Protein AF-A0A532TD37-F1 (afdb_monomer_lite)

Foldseek 3Di:
DPPVVVVLLVVLLVQLLVQQCCFAVPPDQPDDDPQKGFTGPPDGQWMFGPDPPTDIHGNVVRSVVSSVVSSVVSSVVVVVVVVVVVVVVVVVVD

Secondary structure (DSSP, 8-state):
--HHHHHHHHHHHHHHHHHHHHHHHSS--SEEETTEEEE-SSS--EEEESSTTPPEEE-HHHHHHHHHHHHHHHHHHHHHHHHHHHHHHHHT--

Structure (mmCIF, N/CA/C/O backbone):
data_AF-A0A532TD37-F1
#
_entry.id   AF-A0A532TD37-F1
#
loop_
_atom_site.group_PDB
_atom_site.id
_atom_site.type_symbol
_atom_site.label_atom_id
_atom_site.label_alt_id
_atom_site.label_comp_id
_atom_site.label_asym_id
_atom_site.label_entity_id
_atom_site.label_seq_id
_atom_site.pdbx_PDB_ins_code
_atom_site.Cartn_x
_atom_site.Cartn_y
_atom_site.Cartn_z
_atom_site.occupancy
_atom_site.B_iso_or_equiv
_atom_site.auth_seq_id
_atom_site.auth_comp_id
_atom_site.auth_asym_id
_atom_site.auth_atom_id
_atom_site.pdbx_PDB_model_num
ATOM 1 N N . MET A 1 1 ? -26.214 2.386 6.450 1.00 62.56 1 MET A N 1
ATOM 2 C CA . MET A 1 1 ? -24.773 2.068 6.315 1.00 62.56 1 MET A CA 1
ATOM 3 C C . MET A 1 1 ? -24.007 2.859 7.372 1.00 62.56 1 MET A C 1
ATOM 5 O O . MET A 1 1 ? -24.236 4.056 7.480 1.00 62.56 1 MET A O 1
ATOM 9 N N . ASN A 1 2 ? -23.188 2.217 8.213 1.00 83.50 2 ASN A N 1
ATOM 10 C CA . ASN A 1 2 ? -22.497 2.900 9.318 1.00 83.50 2 ASN A CA 1
ATOM 11 C C . ASN A 1 2 ? -21.392 3.821 8.776 1.00 83.50 2 ASN A C 1
ATOM 13 O O . ASN A 1 2 ? -20.347 3.337 8.354 1.00 83.50 2 ASN A O 1
ATOM 17 N N . VAL A 1 3 ? -21.598 5.141 8.822 1.00 88.38 3 VAL A N 1
ATOM 18 C CA . VAL A 1 3 ? -20.650 6.155 8.306 1.00 88.38 3 VAL A CA 1
ATOM 19 C C . VAL A 1 3 ? -19.241 5.980 8.886 1.00 88.38 3 VAL A C 1
ATOM 21 O O . VAL A 1 3 ? -18.254 6.063 8.162 1.00 88.38 3 VAL A O 1
ATOM 24 N N . LYS A 1 4 ? -19.142 5.636 10.176 1.00 86.44 4 LYS A N 1
ATOM 25 C CA . LYS A 1 4 ? -17.862 5.355 10.848 1.00 86.44 4 LYS A CA 1
ATOM 26 C C . LYS A 1 4 ? -17.107 4.175 10.228 1.00 86.44 4 LYS A C 1
ATOM 28 O O . LYS A 1 4 ? -15.886 4.212 10.128 1.00 86.44 4 LYS A O 1
ATOM 33 N N . LEU A 1 5 ? -17.836 3.142 9.806 1.00 87.56 5 LEU A N 1
ATOM 34 C CA . LEU A 1 5 ? -17.260 1.948 9.195 1.00 87.56 5 LEU A CA 1
ATOM 35 C C . LEU A 1 5 ? -16.712 2.270 7.797 1.00 87.56 5 LEU A C 1
ATOM 37 O O . LEU A 1 5 ? -15.589 1.900 7.477 1.00 87.56 5 LEU A O 1
ATOM 41 N N . ILE A 1 6 ? -17.479 3.020 6.998 1.00 90.12 6 ILE A N 1
ATOM 42 C CA . ILE A 1 6 ? -17.058 3.472 5.663 1.00 90.12 6 ILE A CA 1
ATOM 43 C C . ILE A 1 6 ? -15.782 4.308 5.768 1.00 90.12 6 ILE A C 1
ATOM 45 O O . ILE A 1 6 ? -14.814 4.043 5.062 1.00 90.12 6 ILE A O 1
ATOM 49 N N . LEU A 1 7 ? -15.765 5.288 6.679 1.00 91.38 7 LEU A N 1
ATOM 50 C CA . LEU A 1 7 ? -14.615 6.168 6.868 1.00 91.38 7 LEU A CA 1
ATOM 51 C C . LEU A 1 7 ? -13.359 5.378 7.254 1.00 91.38 7 LEU A C 1
ATOM 53 O O . LEU A 1 7 ? -12.283 5.646 6.729 1.00 91.38 7 LEU A O 1
ATOM 57 N N . LYS A 1 8 ? -13.501 4.367 8.120 1.00 90.81 8 LYS A N 1
ATOM 58 C CA . LYS A 1 8 ? -12.399 3.481 8.510 1.00 90.81 8 LYS A CA 1
ATOM 59 C C . LYS A 1 8 ? -11.814 2.734 7.310 1.00 90.81 8 LYS A C 1
ATOM 61 O O . LYS A 1 8 ? -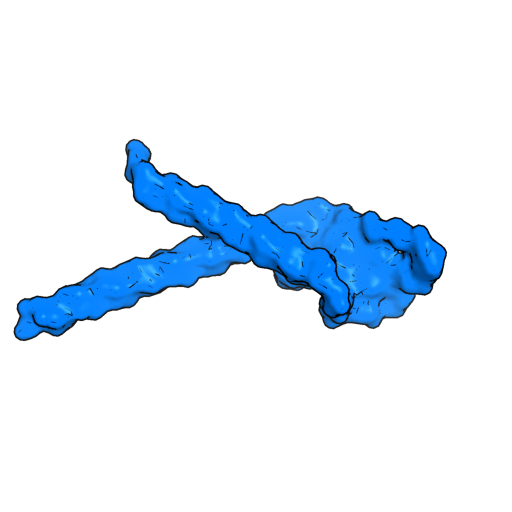10.596 2.738 7.137 1.00 90.81 8 LYS A O 1
ATOM 66 N N . TYR A 1 9 ? -12.653 2.120 6.477 1.00 92.94 9 TYR A N 1
ATOM 67 C CA . TYR A 1 9 ? -12.180 1.416 5.280 1.00 92.94 9 TYR A CA 1
ATOM 68 C C . TYR A 1 9 ? -11.537 2.365 4.271 1.00 92.94 9 TYR A C 1
ATOM 70 O O . TYR A 1 9 ? -10.466 2.067 3.753 1.00 92.94 9 TYR A O 1
ATOM 78 N N . PHE A 1 10 ? -12.144 3.529 4.047 1.00 94.12 10 PHE A N 1
ATOM 79 C CA . PHE A 1 10 ? -11.625 4.533 3.125 1.00 94.12 10 PHE A CA 1
ATOM 80 C C . PHE A 1 10 ? -10.254 5.071 3.559 1.00 94.12 10 PHE A C 1
ATOM 82 O O . PHE A 1 10 ? -9.320 5.098 2.762 1.00 94.12 10 PHE A O 1
ATOM 89 N N . LEU A 1 11 ? -10.095 5.422 4.839 1.00 93.69 11 LEU A N 1
ATOM 90 C CA . LEU A 1 11 ? -8.809 5.861 5.388 1.00 93.69 11 LEU A CA 1
ATOM 91 C C . LEU A 1 11 ? -7.751 4.757 5.335 1.00 93.69 11 LEU A C 1
ATOM 93 O O . LEU A 1 11 ? -6.593 5.038 5.044 1.00 93.69 11 LEU A O 1
ATOM 97 N N . SER A 1 12 ? -8.143 3.505 5.579 1.00 93.94 12 SER A N 1
ATOM 98 C CA . SER A 1 12 ? -7.211 2.378 5.489 1.00 93.94 12 SER A CA 1
ATOM 99 C C . SER A 1 12 ? -6.749 2.136 4.053 1.00 93.94 12 SER A C 1
ATOM 101 O O . SER A 1 12 ? -5.577 1.849 3.836 1.00 93.94 12 SER A O 1
ATOM 103 N N . PHE A 1 13 ? -7.642 2.312 3.076 1.00 95.94 13 PHE A N 1
ATOM 104 C CA . PHE A 1 13 ? -7.309 2.225 1.657 1.00 95.94 13 PHE A CA 1
ATOM 105 C C . PHE A 1 13 ? -6.340 3.331 1.223 1.00 95.94 13 PHE A C 1
ATOM 107 O O . PHE A 1 13 ? -5.324 3.053 0.591 1.00 95.94 13 PHE A O 1
ATOM 114 N N . ILE A 1 14 ? -6.595 4.578 1.637 1.00 97.12 14 ILE A N 1
ATOM 115 C CA . ILE A 1 14 ? -5.660 5.692 1.414 1.00 97.12 14 ILE A CA 1
ATOM 116 C C . ILE A 1 14 ? -4.305 5.392 2.061 1.00 97.12 14 ILE A C 1
ATOM 118 O O . ILE A 1 14 ? -3.267 5.581 1.431 1.00 97.12 14 ILE A O 1
ATOM 122 N N . GLY A 1 15 ? -4.304 4.884 3.295 1.00 95.25 15 GLY A N 1
ATOM 123 C CA . GLY A 1 15 ? -3.085 4.461 3.976 1.00 95.25 15 GLY A CA 1
ATOM 124 C C . GLY A 1 15 ? -2.321 3.392 3.190 1.00 95.25 15 GLY A C 1
ATOM 125 O O . GLY A 1 15 ? -1.109 3.507 3.036 1.00 95.25 15 GLY A O 1
ATOM 126 N N . GLY A 1 16 ? -3.021 2.408 2.620 1.00 96.31 16 GLY A N 1
ATOM 127 C CA . GLY A 1 16 ? -2.419 1.374 1.778 1.00 96.31 16 GLY A CA 1
ATOM 128 C C . GLY A 1 16 ? -1.739 1.934 0.528 1.00 96.31 16 GLY A C 1
ATOM 129 O O . GLY A 1 16 ? -0.612 1.549 0.217 1.00 96.31 16 GLY A O 1
ATOM 130 N N . ILE A 1 17 ? -2.374 2.899 -0.145 1.00 96.50 17 ILE A N 1
ATOM 131 C CA . ILE A 1 17 ? -1.782 3.613 -1.288 1.00 96.50 17 ILE A CA 1
ATOM 132 C C . ILE A 1 17 ? -0.521 4.368 -0.869 1.00 96.50 17 ILE A C 1
ATOM 134 O O . ILE A 1 17 ? 0.502 4.270 -1.544 1.00 96.50 17 ILE A O 1
ATOM 138 N N . ILE A 1 18 ? -0.578 5.097 0.249 1.00 96.44 18 ILE A N 1
ATOM 139 C CA . ILE A 1 18 ? 0.559 5.877 0.750 1.00 96.44 18 ILE A CA 1
ATOM 140 C C . ILE A 1 18 ? 1.744 4.958 1.052 1.00 96.44 18 ILE A C 1
ATOM 142 O O . ILE A 1 18 ? 2.849 5.226 0.587 1.00 96.44 18 ILE A O 1
ATOM 146 N N . VAL A 1 19 ? 1.527 3.861 1.783 1.00 95.56 19 VAL A N 1
ATOM 147 C CA . VAL A 1 19 ? 2.604 2.921 2.125 1.00 95.56 19 VAL A CA 1
ATOM 148 C C . VAL A 1 19 ? 3.181 2.267 0.868 1.00 95.56 19 VAL A C 1
ATOM 150 O O . VAL A 1 19 ? 4.399 2.237 0.702 1.00 95.56 19 VAL A O 1
ATOM 153 N N . THR A 1 20 ? 2.329 1.828 -0.063 1.00 95.88 20 THR A N 1
ATOM 154 C CA . THR A 1 20 ? 2.780 1.257 -1.344 1.00 95.88 20 THR A CA 1
ATOM 155 C C . THR A 1 20 ? 3.645 2.255 -2.115 1.00 95.88 20 THR A C 1
ATOM 157 O O . THR A 1 20 ? 4.745 1.916 -2.546 1.00 95.88 20 THR A O 1
ATOM 160 N N . GLY A 1 21 ? 3.204 3.512 -2.218 1.00 94.25 21 GLY A N 1
ATOM 161 C CA . GLY A 1 21 ? 3.963 4.583 -2.860 1.00 94.25 21 GLY A CA 1
ATOM 162 C C . GLY A 1 21 ? 5.311 4.838 -2.186 1.00 94.25 21 GLY A C 1
ATOM 163 O O . GLY A 1 21 ? 6.324 4.915 -2.872 1.00 94.25 21 GLY A O 1
ATOM 164 N N . ILE A 1 22 ? 5.348 4.905 -0.852 1.00 93.44 22 ILE A N 1
ATOM 165 C CA . ILE A 1 22 ? 6.592 5.102 -0.092 1.00 93.44 22 ILE A CA 1
ATOM 166 C C . ILE A 1 22 ? 7.581 3.965 -0.368 1.00 93.44 22 ILE A C 1
ATOM 168 O O . ILE A 1 22 ? 8.742 4.234 -0.663 1.00 93.44 22 ILE A O 1
ATOM 172 N N . THR A 1 23 ? 7.132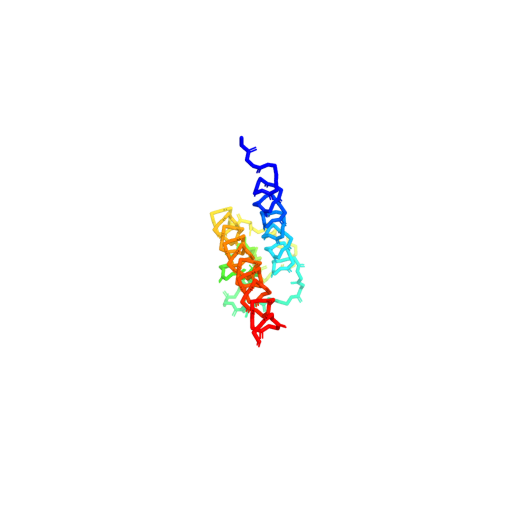 2.708 -0.317 1.00 91.31 23 THR A N 1
ATOM 173 C CA . THR A 1 23 ? 8.023 1.544 -0.487 1.00 91.31 23 THR A CA 1
ATOM 174 C C . THR A 1 23 ? 8.629 1.426 -1.886 1.00 91.31 23 THR A C 1
ATOM 176 O O . THR A 1 23 ? 9.716 0.874 -2.019 1.00 91.31 23 THR A O 1
ATOM 179 N N . GLY A 1 24 ? 7.967 1.940 -2.928 1.00 88.69 24 GLY A N 1
ATOM 180 C CA . GLY A 1 24 ? 8.516 1.909 -4.289 1.00 88.69 24 GLY A CA 1
ATOM 181 C C . GLY A 1 24 ? 9.197 3.195 -4.752 1.00 88.69 24 GLY A C 1
ATOM 182 O O . GLY A 1 24 ? 10.096 3.132 -5.582 1.00 88.69 24 GLY A O 1
ATOM 183 N N . LEU A 1 25 ? 8.799 4.366 -4.245 1.00 88.38 25 LEU A N 1
ATOM 184 C CA . LEU A 1 25 ? 9.377 5.650 -4.667 1.00 88.38 25 LEU A CA 1
ATOM 185 C C . LEU A 1 25 ? 10.604 6.058 -3.850 1.00 88.38 25 LEU A C 1
ATOM 187 O O . LEU A 1 25 ? 11.369 6.916 -4.294 1.00 88.38 25 LEU A O 1
ATOM 191 N N . TYR A 1 26 ? 10.793 5.481 -2.663 1.00 83.56 26 TYR A N 1
ATOM 192 C CA . TYR A 1 26 ? 11.973 5.760 -1.862 1.00 83.56 26 TYR A CA 1
ATOM 193 C C . TYR A 1 26 ? 13.208 5.080 -2.483 1.00 83.56 26 TYR A C 1
ATOM 195 O O . TYR A 1 26 ? 13.146 3.889 -2.794 1.00 83.56 26 TYR A O 1
ATOM 203 N N . PRO A 1 27 ? 14.329 5.803 -2.678 1.00 67.25 27 PRO A N 1
ATOM 204 C CA . PRO A 1 27 ? 15.501 5.324 -3.412 1.00 67.25 27 PRO A CA 1
ATOM 205 C C . PRO A 1 27 ? 16.355 4.379 -2.557 1.00 67.25 27 PRO A C 1
ATOM 207 O O . PRO A 1 27 ? 17.500 4.665 -2.222 1.00 67.25 27 PRO A O 1
ATOM 210 N N . TYR A 1 28 ? 15.775 3.244 -2.187 1.00 70.62 28 TYR A N 1
ATOM 211 C CA . TYR A 1 28 ? 16.469 2.136 -1.554 1.00 70.62 28 TYR A CA 1
ATOM 212 C C . TYR A 1 28 ? 16.031 0.857 -2.270 1.00 70.62 28 TYR A C 1
ATOM 214 O O . TYR A 1 28 ? 15.024 0.261 -1.871 1.00 70.62 28 TYR A O 1
ATOM 222 N N . PRO A 1 29 ? 16.684 0.499 -3.399 1.00 67.25 29 PRO A N 1
ATOM 223 C CA . PRO A 1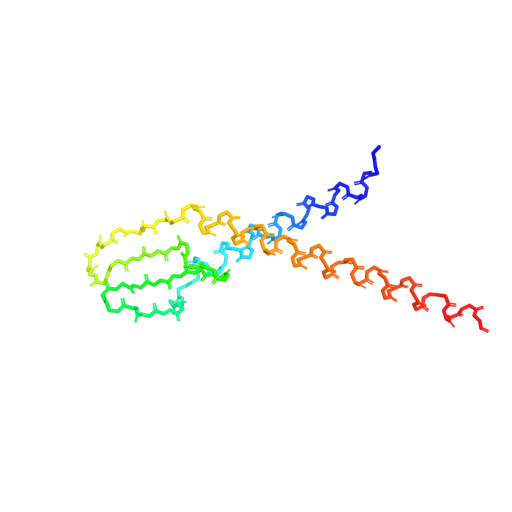 29 ? 16.342 -0.720 -4.117 1.00 67.25 29 PRO A CA 1
ATOM 224 C C . PRO A 1 29 ? 16.430 -1.878 -3.138 1.00 67.25 29 PRO A C 1
ATOM 226 O O . PRO A 1 29 ? 17.416 -2.042 -2.422 1.00 67.25 29 PRO A O 1
ATOM 229 N N . THR A 1 30 ? 15.334 -2.620 -3.045 1.00 66.88 30 THR A N 1
ATOM 230 C CA . THR A 1 30 ? 15.225 -3.711 -2.078 1.00 66.88 30 THR A CA 1
ATOM 231 C C . THR A 1 30 ? 16.142 -4.854 -2.494 1.00 66.88 30 THR A C 1
ATOM 233 O O . THR A 1 30 ? 16.731 -5.510 -1.640 1.00 66.88 30 THR A O 1
ATOM 236 N N . GLU A 1 31 ? 16.316 -5.031 -3.807 1.00 69.31 31 GLU A N 1
ATOM 237 C CA . GLU A 1 31 ? 17.236 -5.989 -4.401 1.00 69.31 31 GLU A CA 1
ATOM 238 C C . GLU A 1 31 ? 17.826 -5.451 -5.711 1.00 69.31 31 GLU A C 1
ATOM 240 O O . GLU A 1 31 ? 17.124 -4.880 -6.553 1.00 69.31 31 GLU A O 1
ATOM 245 N N . GLU A 1 32 ? 19.118 -5.706 -5.900 1.00 72.38 32 GLU A N 1
ATOM 246 C CA . GLU A 1 32 ? 19.806 -5.581 -7.181 1.00 72.38 32 GLU A CA 1
ATOM 247 C C . GLU A 1 32 ? 19.873 -6.981 -7.805 1.00 72.38 32 GLU A C 1
ATOM 249 O O . GLU A 1 32 ? 20.723 -7.804 -7.462 1.00 72.38 32 GLU A O 1
ATOM 254 N N . ILE A 1 33 ? 18.921 -7.301 -8.685 1.00 68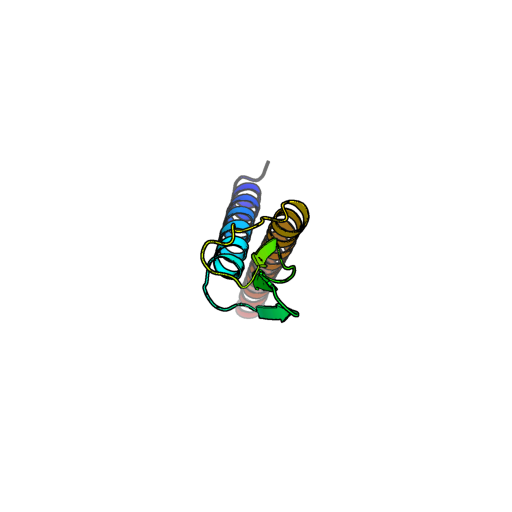.88 33 ILE A N 1
ATOM 255 C CA . ILE A 1 33 ? 18.921 -8.584 -9.397 1.00 68.88 33 ILE A CA 1
ATOM 256 C C . ILE A 1 33 ? 19.562 -8.338 -10.754 1.00 68.88 33 ILE A C 1
ATOM 258 O O . ILE A 1 33 ? 18.955 -7.669 -11.583 1.00 68.88 33 ILE A O 1
ATOM 262 N N . ILE A 1 34 ? 20.771 -8.882 -10.948 1.00 74.81 34 ILE A N 1
ATOM 263 C CA . ILE A 1 34 ? 21.593 -8.894 -12.178 1.00 74.81 34 ILE A CA 1
ATOM 264 C C . ILE A 1 34 ? 21.062 -7.948 -13.268 1.00 74.81 34 ILE A C 1
ATOM 266 O O . ILE A 1 34 ? 20.268 -8.338 -14.125 1.00 74.81 34 ILE A O 1
ATOM 270 N N . GLY A 1 35 ? 21.519 -6.696 -13.227 1.00 80.69 35 GLY A N 1
ATOM 271 C CA . GLY A 1 35 ? 21.230 -5.701 -14.260 1.00 80.69 35 GLY A CA 1
ATOM 272 C C . GLY A 1 35 ? 19.902 -4.956 -14.112 1.00 80.69 35 GLY A C 1
ATOM 273 O O . GLY A 1 35 ? 19.606 -4.127 -14.970 1.00 80.69 35 GLY A O 1
ATOM 274 N N . ALA A 1 36 ? 19.117 -5.193 -13.057 1.00 85.00 36 ALA A N 1
ATOM 275 C CA . ALA A 1 36 ? 17.922 -4.413 -12.749 1.00 85.00 36 ALA A CA 1
ATOM 276 C C . ALA A 1 36 ? 17.792 -4.095 -11.251 1.00 85.00 36 ALA A C 1
ATOM 278 O O . ALA A 1 36 ? 17.853 -4.980 -10.395 1.00 85.00 36 ALA A O 1
ATOM 279 N N . GLU A 1 37 ? 17.531 -2.827 -10.953 1.00 89.56 37 GLU A N 1
ATOM 280 C CA . GLU A 1 37 ? 17.083 -2.363 -9.645 1.00 89.56 37 GLU A CA 1
ATOM 281 C C . GLU A 1 37 ? 15.575 -2.588 -9.518 1.00 89.56 37 GLU A C 1
ATOM 283 O O . GLU A 1 37 ? 14.803 -2.342 -10.455 1.00 89.56 37 GLU A O 1
ATOM 288 N N . LYS A 1 38 ? 15.145 -3.077 -8.353 1.00 89.81 38 LYS A N 1
ATOM 289 C CA . LYS A 1 38 ? 13.734 -3.301 -8.036 1.00 89.81 38 LYS A CA 1
ATOM 290 C C . LYS A 1 38 ? 13.353 -2.612 -6.730 1.00 89.81 38 LYS A C 1
ATOM 292 O O . LYS A 1 38 ? 14.090 -2.665 -5.745 1.00 89.81 38 LYS A O 1
ATOM 297 N N . TRP A 1 39 ? 12.168 -2.011 -6.720 1.00 92.25 39 TRP A N 1
ATOM 298 C CA . TRP A 1 39 ? 11.577 -1.346 -5.562 1.00 92.25 39 TRP A CA 1
ATOM 299 C C . TRP A 1 39 ? 10.121 -1.763 -5.374 1.00 92.25 39 TRP A C 1
ATOM 301 O O . TRP A 1 39 ? 9.461 -2.263 -6.293 1.00 92.25 39 TRP A O 1
ATOM 311 N N . GLY A 1 40 ? 9.610 -1.492 -4.178 1.00 91.31 40 GLY A N 1
ATOM 312 C CA . GLY A 1 40 ? 8.276 -1.885 -3.751 1.00 91.31 40 GLY A CA 1
ATOM 313 C C . GLY A 1 40 ? 8.328 -3.025 -2.747 1.00 91.31 40 GLY A C 1
ATOM 314 O O . GLY A 1 40 ? 9.230 -3.862 -2.770 1.00 91.31 40 GLY A O 1
ATOM 315 N N . PHE A 1 41 ? 7.360 -3.024 -1.839 1.00 91.19 41 PHE A N 1
ATOM 316 C CA . PHE A 1 41 ? 7.200 -4.059 -0.834 1.00 91.19 41 PHE A CA 1
ATOM 317 C C . PHE A 1 41 ? 5.709 -4.236 -0.522 1.00 91.19 41 PHE A C 1
ATOM 319 O O . PHE A 1 41 ? 5.024 -3.230 -0.298 1.00 91.19 41 PHE A O 1
ATOM 326 N N . PRO A 1 42 ? 5.217 -5.479 -0.357 1.00 91.50 42 PRO A N 1
ATOM 327 C CA . PRO A 1 42 ? 5.963 -6.746 -0.362 1.00 91.50 42 PRO A CA 1
ATOM 328 C C . PRO A 1 42 ? 6.381 -7.258 -1.743 1.00 91.50 42 PRO A C 1
ATOM 330 O O . PRO A 1 42 ? 7.285 -8.089 -1.810 1.00 91.50 42 PRO A O 1
ATOM 333 N N . PHE A 1 43 ? 5.764 -6.785 -2.828 1.00 93.31 43 PHE A N 1
ATOM 334 C CA . PHE A 1 43 ? 6.129 -7.195 -4.179 1.00 93.31 43 PHE A CA 1
ATOM 335 C C . PHE A 1 43 ? 6.810 -6.065 -4.948 1.00 93.31 43 PHE A C 1
ATOM 337 O O . PHE A 1 43 ? 6.444 -4.895 -4.867 1.00 93.31 43 PHE A O 1
ATOM 344 N N . TYR A 1 44 ? 7.783 -6.427 -5.782 1.00 92.62 44 TYR A N 1
ATOM 345 C CA . TYR A 1 44 ? 8.451 -5.461 -6.647 1.00 92.62 44 TYR A CA 1
ATOM 346 C C . TYR A 1 44 ? 7.500 -4.967 -7.734 1.00 92.62 44 TYR A C 1
ATOM 348 O O . TYR A 1 44 ? 7.208 -5.686 -8.695 1.00 92.62 44 TYR A O 1
ATOM 356 N N . TRP A 1 45 ? 6.999 -3.746 -7.573 1.00 94.38 45 TRP A N 1
ATOM 357 C CA . TRP A 1 45 ? 6.101 -3.106 -8.529 1.00 94.38 45 TRP A CA 1
ATOM 358 C C . TRP A 1 45 ? 6.787 -2.029 -9.363 1.00 94.38 45 TRP A C 1
ATOM 360 O O . TRP A 1 45 ? 6.255 -1.647 -10.403 1.00 94.38 45 TRP A O 1
ATOM 370 N N . LEU A 1 46 ? 7.973 -1.576 -8.958 1.00 93.31 46 LEU A N 1
ATOM 371 C CA . LEU A 1 46 ? 8.799 -0.653 -9.724 1.00 93.31 46 LEU A CA 1
ATOM 372 C C . LEU A 1 46 ? 10.131 -1.325 -10.053 1.00 93.31 46 LEU A C 1
ATOM 374 O O . LEU A 1 46 ? 10.756 -1.939 -9.192 1.00 93.31 46 LEU A O 1
ATOM 378 N N . SER A 1 47 ? 10.574 -1.207 -11.298 1.00 92.06 47 SER A N 1
ATOM 379 C CA . SER A 1 47 ? 11.857 -1.756 -11.736 1.00 92.06 47 SER A CA 1
ATOM 380 C C . SER A 1 47 ? 12.533 -0.851 -12.754 1.00 92.06 47 SER A C 1
ATOM 382 O O . SER A 1 47 ? 11.863 -0.111 -13.472 1.00 92.06 47 SER A O 1
ATOM 384 N N . GLN A 1 48 ? 13.858 -0.888 -12.804 1.00 91.25 48 GLN A N 1
ATOM 385 C CA . GLN A 1 48 ? 14.659 -0.108 -13.740 1.00 91.25 48 GLN A CA 1
ATOM 386 C C . GLN A 1 48 ? 15.915 -0.896 -14.091 1.00 91.25 48 GLN A C 1
ATOM 388 O O . GLN A 1 48 ? 16.559 -1.474 -13.221 1.00 91.25 48 GLN A O 1
ATOM 393 N N . VAL A 1 49 ? 16.264 -0.936 -15.372 1.00 90.31 49 VAL A N 1
ATOM 394 C CA . VAL A 1 49 ? 17.505 -1.581 -15.817 1.00 90.31 49 VAL A CA 1
ATOM 395 C C . VAL A 1 49 ? 18.697 -0.690 -15.450 1.00 90.31 49 VAL A C 1
ATOM 397 O O . VAL A 1 49 ? 18.607 0.533 -15.525 1.00 90.31 49 VAL A O 1
ATOM 400 N N . ILE A 1 50 ? 19.825 -1.288 -15.070 1.00 87.25 50 ILE A N 1
ATOM 401 C CA . ILE A 1 50 ? 21.030 -0.578 -14.623 1.00 87.25 50 ILE A CA 1
ATOM 402 C C . ILE A 1 50 ? 21.816 -0.085 -15.845 1.00 87.25 50 ILE A C 1
ATOM 404 O O . ILE A 1 50 ? 22.803 -0.683 -16.268 1.00 87.25 50 ILE A O 1
ATOM 408 N N . TYR A 1 51 ? 21.346 1.005 -16.452 1.00 86.00 51 TYR A N 1
ATOM 409 C CA . TYR A 1 51 ? 22.114 1.805 -17.405 1.00 86.00 51 TYR A CA 1
ATOM 410 C C . TYR A 1 51 ? 21.637 3.271 -17.411 1.00 86.00 51 TYR A C 1
ATOM 412 O O . TYR A 1 51 ? 20.494 3.560 -17.042 1.00 86.00 51 TYR A O 1
ATOM 420 N N . PRO A 1 52 ? 22.489 4.227 -17.829 1.00 79.81 52 PRO A N 1
ATOM 421 C CA . PRO A 1 52 ? 22.129 5.643 -17.849 1.00 79.81 52 PRO A CA 1
ATOM 422 C C . PRO A 1 52 ? 20.916 5.923 -18.745 1.00 79.81 52 PRO A C 1
ATOM 424 O O . PRO A 1 52 ? 20.932 5.610 -19.932 1.00 79.81 52 PRO A O 1
ATOM 427 N N . GLY A 1 53 ? 19.876 6.545 -18.186 1.00 83.62 53 GLY A N 1
ATOM 428 C CA . GLY A 1 53 ? 18.664 6.904 -18.932 1.00 83.62 53 GLY A CA 1
ATOM 429 C C . GLY A 1 53 ? 17.643 5.774 -19.094 1.00 83.62 53 GLY A C 1
ATOM 430 O O . GLY A 1 53 ? 16.672 5.959 -19.820 1.00 83.62 53 GLY A O 1
ATOM 431 N N . ALA A 1 54 ? 17.827 4.632 -18.422 1.00 88.19 54 ALA A N 1
ATOM 432 C CA . ALA A 1 54 ? 16.841 3.557 -18.428 1.00 88.19 54 ALA A CA 1
ATOM 433 C C . ALA A 1 54 ? 15.483 4.029 -17.893 1.00 88.19 54 ALA A C 1
ATOM 435 O O . ALA A 1 54 ? 15.405 4.662 -16.836 1.00 88.19 54 ALA A O 1
ATOM 436 N N . GLU A 1 55 ? 14.409 3.683 -18.599 1.00 91.50 55 GLU A N 1
ATOM 437 C CA . GLU A 1 55 ? 13.046 3.983 -18.170 1.00 91.50 55 GLU A CA 1
ATOM 438 C C . GLU A 1 55 ? 12.632 3.121 -16.971 1.00 91.50 55 GLU A C 1
ATOM 440 O O . GLU A 1 55 ? 13.026 1.958 -16.837 1.00 91.50 55 GLU A O 1
ATOM 445 N N . LYS A 1 56 ? 11.803 3.695 -16.096 1.00 91.25 56 LYS A N 1
ATOM 446 C CA . LYS A 1 56 ? 11.198 2.961 -14.984 1.00 91.25 56 LYS A CA 1
ATOM 447 C C . LYS A 1 56 ? 9.972 2.203 -15.476 1.00 91.25 56 LYS A C 1
ATOM 449 O O . LYS A 1 56 ? 9.059 2.792 -16.048 1.00 91.25 56 LYS A O 1
ATOM 454 N N . ILE A 1 57 ? 9.930 0.909 -15.193 1.00 92.81 57 ILE A N 1
ATOM 455 C CA . ILE A 1 57 ? 8.842 0.010 -15.567 1.00 92.81 57 ILE A CA 1
ATOM 456 C C . ILE A 1 57 ? 7.984 -0.256 -14.332 1.00 92.81 57 ILE A C 1
ATOM 458 O O . ILE A 1 57 ? 8.482 -0.721 -13.302 1.00 92.81 57 ILE A O 1
ATOM 462 N N . ILE A 1 58 ? 6.685 0.023 -14.454 1.00 95.06 58 ILE A N 1
ATOM 463 C CA . ILE A 1 58 ? 5.687 -0.221 -13.409 1.00 95.06 58 ILE A CA 1
ATOM 464 C C . ILE A 1 58 ? 4.961 -1.535 -13.700 1.00 95.06 58 ILE A C 1
ATOM 466 O O . ILE A 1 58 ? 4.305 -1.686 -14.731 1.00 95.06 58 ILE A O 1
ATOM 470 N N . ASN A 1 59 ? 5.023 -2.471 -12.757 1.00 95.62 59 ASN A N 1
ATOM 471 C CA . ASN A 1 59 ? 4.159 -3.640 -12.727 1.00 95.62 59 ASN A CA 1
ATOM 472 C C . ASN A 1 59 ? 2.873 -3.301 -11.958 1.00 95.62 59 ASN A C 1
ATOM 474 O O . ASN A 1 59 ? 2.815 -3.371 -10.728 1.00 95.62 59 ASN A O 1
ATOM 478 N N . TRP A 1 60 ? 1.829 -2.953 -12.708 1.00 95.88 60 TRP A N 1
ATOM 479 C CA . TRP A 1 60 ? 0.525 -2.569 -12.164 1.00 95.88 60 TRP A CA 1
ATOM 480 C C . TRP A 1 60 ? -0.155 -3.672 -11.352 1.00 95.88 60 TRP A C 1
ATOM 482 O O . TRP A 1 60 ? -0.865 -3.367 -10.397 1.00 95.88 60 TRP A O 1
ATOM 492 N N . SER A 1 61 ? 0.069 -4.945 -11.689 1.00 97.31 61 SER A N 1
ATOM 493 C CA . SER A 1 61 ? -0.492 -6.064 -10.929 1.00 97.31 61 SER A CA 1
ATOM 494 C C . SER A 1 61 ? 0.092 -6.106 -9.520 1.00 97.31 61 SER A C 1
ATOM 496 O O . SER A 1 61 ? -0.664 -6.128 -8.553 1.00 97.31 61 SER A O 1
ATOM 498 N N . ASN A 1 62 ? 1.419 -6.030 -9.398 1.00 96.19 62 ASN A N 1
ATOM 499 C CA . ASN A 1 62 ? 2.087 -6.004 -8.095 1.00 96.19 62 ASN A CA 1
ATOM 500 C C . ASN A 1 62 ? 1.734 -4.736 -7.309 1.00 96.19 62 ASN A C 1
ATOM 502 O O . ASN A 1 62 ? 1.446 -4.821 -6.122 1.00 96.19 62 ASN A O 1
ATOM 506 N N . PHE A 1 63 ? 1.654 -3.581 -7.979 1.00 96.19 63 PHE A N 1
ATOM 507 C CA . PHE A 1 63 ? 1.251 -2.322 -7.347 1.00 96.19 63 PHE A CA 1
ATOM 508 C C . PHE A 1 63 ? -0.144 -2.413 -6.707 1.00 96.19 63 PHE A C 1
ATOM 510 O O . PHE A 1 63 ? -0.343 -2.011 -5.563 1.00 96.19 63 PHE A O 1
ATOM 517 N N . LEU A 1 64 ? -1.120 -2.976 -7.429 1.00 97.44 64 LEU A N 1
ATOM 518 C CA . LEU A 1 64 ? -2.477 -3.159 -6.911 1.00 97.44 64 LEU A CA 1
ATOM 519 C C . LEU A 1 64 ? -2.526 -4.181 -5.770 1.00 97.44 64 LEU A C 1
ATOM 521 O O . LEU A 1 64 ? -3.247 -3.966 -4.796 1.00 97.44 64 LEU A O 1
ATOM 525 N N . ILE A 1 65 ? -1.762 -5.271 -5.868 1.00 97.44 65 ILE A N 1
ATOM 526 C CA . ILE A 1 65 ? -1.665 -6.279 -4.804 1.00 97.44 65 ILE A CA 1
ATOM 527 C C . ILE A 1 65 ? -1.090 -5.657 -3.527 1.00 97.44 65 ILE A C 1
ATOM 529 O O . ILE A 1 65 ? -1.664 -5.848 -2.455 1.00 97.44 65 ILE A O 1
ATOM 533 N N . ASP A 1 66 ? -0.026 -4.865 -3.633 1.00 96.50 66 ASP A N 1
ATOM 534 C CA . ASP A 1 66 ? 0.584 -4.181 -2.491 1.00 96.50 66 ASP A CA 1
ATOM 535 C C . ASP A 1 66 ? -0.400 -3.214 -1.819 1.00 96.50 66 ASP A C 1
ATOM 537 O O . ASP A 1 66 ? -0.541 -3.242 -0.593 1.00 96.50 66 ASP A O 1
ATOM 541 N N . ILE A 1 67 ? -1.172 -2.442 -2.599 1.00 97.56 67 ILE A N 1
ATOM 542 C CA . ILE A 1 67 ? -2.234 -1.575 -2.060 1.00 97.56 67 ILE A CA 1
ATOM 543 C C . ILE A 1 67 ? -3.231 -2.395 -1.243 1.00 97.56 67 ILE A C 1
ATOM 545 O O . ILE A 1 67 ? -3.599 -1.991 -0.136 1.00 97.56 67 ILE A O 1
ATOM 549 N N . LEU A 1 68 ? -3.679 -3.537 -1.766 1.00 97.50 68 LEU A N 1
ATOM 550 C CA . LEU A 1 68 ? -4.643 -4.398 -1.082 1.00 97.50 68 LEU A CA 1
ATOM 551 C C . LEU A 1 68 ? -4.061 -4.980 0.210 1.00 97.50 68 LEU A C 1
ATOM 553 O O . LEU A 1 68 ? -4.733 -4.951 1.244 1.00 97.50 68 LEU A O 1
ATOM 557 N N . ILE A 1 69 ? -2.814 -5.453 0.174 1.00 97.31 69 ILE A N 1
ATOM 558 C CA . ILE A 1 69 ? -2.120 -6.019 1.335 1.00 97.31 69 ILE A CA 1
ATOM 559 C C . ILE A 1 69 ? -1.954 -4.970 2.430 1.00 97.31 69 ILE A C 1
ATOM 561 O O . ILE A 1 69 ? -2.351 -5.203 3.574 1.00 97.31 69 ILE A O 1
ATOM 565 N N . TRP A 1 70 ? -1.427 -3.794 2.091 1.00 97.38 70 TRP A N 1
ATOM 566 C CA . TRP A 1 70 ? -1.221 -2.734 3.071 1.00 97.38 70 TRP A CA 1
ATOM 567 C C . TRP A 1 70 ? -2.538 -2.204 3.627 1.00 97.38 70 TRP A C 1
ATOM 569 O O . TRP A 1 70 ? -2.653 -1.998 4.836 1.00 97.38 70 TRP A O 1
ATOM 579 N N . SER A 1 71 ? -3.564 -2.074 2.785 1.00 97.12 71 SER A N 1
ATOM 580 C CA . SER A 1 71 ? -4.910 -1.717 3.241 1.00 97.12 71 SER A CA 1
ATOM 581 C C . SER A 1 71 ? -5.449 -2.741 4.243 1.00 97.12 71 SER A C 1
ATOM 583 O O . SER A 1 71 ? -5.965 -2.361 5.295 1.00 97.12 71 SER A O 1
ATOM 585 N N . ALA A 1 72 ? -5.304 -4.038 3.957 1.00 97.00 72 ALA A N 1
ATOM 586 C CA . ALA A 1 72 ? -5.750 -5.111 4.841 1.00 97.00 72 ALA A CA 1
ATOM 587 C C . ALA A 1 72 ? -4.994 -5.114 6.179 1.00 97.00 72 ALA A C 1
ATOM 589 O O . ALA A 1 72 ? -5.624 -5.217 7.235 1.00 97.00 72 ALA A O 1
ATOM 590 N N . ILE A 1 73 ? -3.669 -4.933 6.153 1.00 97.19 73 ILE A N 1
ATOM 591 C CA . ILE A 1 73 ? -2.841 -4.811 7.360 1.00 97.19 73 ILE A CA 1
ATOM 592 C C . ILE A 1 73 ? -3.309 -3.626 8.212 1.00 97.19 73 ILE A C 1
ATOM 594 O O . ILE A 1 73 ? -3.522 -3.782 9.414 1.00 97.19 73 ILE A O 1
ATOM 598 N N . ILE A 1 74 ? -3.534 -2.457 7.606 1.00 96.88 74 ILE A N 1
ATOM 599 C CA . ILE A 1 74 ? -3.984 -1.260 8.330 1.00 96.88 74 ILE A CA 1
ATOM 600 C C . ILE A 1 74 ? -5.367 -1.487 8.953 1.00 96.88 74 ILE A C 1
ATOM 602 O O . ILE A 1 74 ? -5.560 -1.190 10.134 1.00 96.88 74 ILE A O 1
ATOM 606 N N . ILE A 1 75 ? -6.316 -2.073 8.213 1.00 95.81 75 ILE A N 1
ATOM 607 C CA . ILE A 1 75 ? -7.645 -2.423 8.746 1.00 95.81 75 ILE A CA 1
ATOM 608 C C . ILE A 1 75 ? -7.511 -3.337 9.964 1.00 95.81 75 ILE A C 1
ATOM 610 O O . ILE A 1 75 ? -8.206 -3.131 10.966 1.00 95.81 75 ILE A O 1
ATOM 614 N N . LEU A 1 76 ? -6.636 -4.341 9.886 1.00 96.44 76 LEU A N 1
ATOM 615 C CA . LEU A 1 76 ? -6.403 -5.294 10.963 1.00 96.44 76 LEU A CA 1
ATOM 616 C C . LEU A 1 76 ? -5.820 -4.590 12.191 1.00 96.44 76 LEU A C 1
ATOM 618 O O . LEU A 1 76 ? -6.375 -4.734 13.279 1.00 96.44 76 LEU A O 1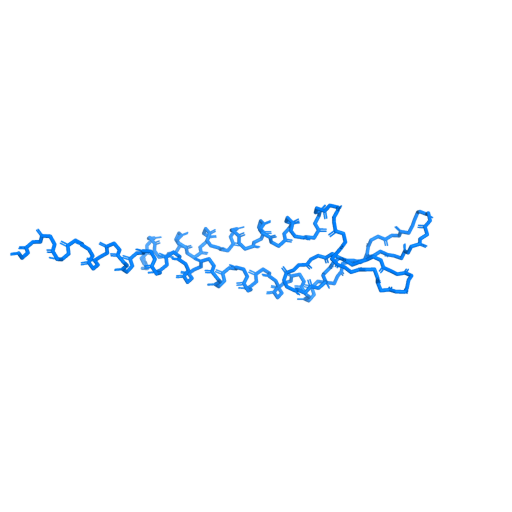
ATOM 622 N N . ILE A 1 77 ? -4.783 -3.767 12.016 1.00 96.31 77 ILE A N 1
ATOM 623 C CA . ILE A 1 77 ? -4.155 -2.995 13.099 1.00 96.31 77 ILE A CA 1
ATOM 624 C C . ILE A 1 77 ? -5.180 -2.089 13.783 1.00 96.31 77 ILE A C 1
ATOM 626 O O . ILE A 1 77 ? -5.331 -2.144 15.001 1.00 96.31 77 ILE A O 1
ATOM 630 N N . VAL A 1 78 ? -5.934 -1.295 13.019 1.00 94.06 78 VAL A N 1
ATOM 631 C CA . VAL A 1 78 ? -6.941 -0.383 13.587 1.00 94.06 78 VAL A CA 1
ATOM 632 C C . VAL A 1 78 ? -8.024 -1.169 14.330 1.00 94.06 78 VAL A C 1
ATOM 634 O O . VAL A 1 78 ? -8.426 -0.789 15.425 1.00 94.06 78 VAL A O 1
ATOM 637 N N . SER A 1 79 ? -8.478 -2.297 13.781 1.00 93.12 79 SER A N 1
ATOM 638 C CA . SER A 1 79 ? -9.482 -3.149 14.437 1.00 93.12 79 SER A CA 1
ATOM 639 C C . SER A 1 79 ? -8.962 -3.807 15.713 1.00 93.12 79 SER A C 1
ATOM 641 O O . SER A 1 79 ? -9.703 -3.917 16.689 1.00 93.12 79 SER A O 1
ATOM 643 N N . LEU A 1 80 ? -7.692 -4.209 15.730 1.00 95.31 80 LEU A N 1
ATOM 644 C CA . LEU A 1 80 ? -7.042 -4.747 16.918 1.00 95.31 80 LEU A CA 1
ATOM 645 C C . LEU A 1 80 ? -6.931 -3.676 18.009 1.00 95.31 80 LEU A C 1
ATOM 647 O O . LEU A 1 80 ? -7.243 -3.944 19.168 1.00 95.31 80 LEU A O 1
ATOM 651 N N . ILE A 1 81 ? -6.551 -2.454 17.636 1.00 93.94 81 ILE A N 1
ATOM 652 C CA . ILE A 1 81 ? -6.492 -1.304 18.543 1.00 93.94 81 ILE A CA 1
ATOM 653 C C . ILE A 1 81 ? -7.879 -1.021 19.142 1.00 93.94 81 ILE A C 1
ATOM 655 O O . ILE A 1 81 ? -8.008 -0.930 20.365 1.00 93.94 81 ILE A O 1
ATOM 659 N N . ASP A 1 82 ? -8.922 -0.959 18.308 1.00 91.19 82 ASP A N 1
ATOM 660 C CA . ASP A 1 82 ? -10.309 -0.765 18.752 1.00 91.19 82 ASP A CA 1
ATOM 661 C C . ASP A 1 82 ? -10.729 -1.843 19.771 1.00 91.19 82 ASP A C 1
ATOM 663 O O . ASP A 1 82 ? -11.305 -1.536 20.820 1.00 91.19 82 ASP A O 1
ATOM 667 N N . TYR A 1 83 ? -10.397 -3.108 19.495 1.00 92.44 83 TYR A N 1
ATOM 668 C CA . TYR A 1 83 ? -10.697 -4.241 20.371 1.00 92.44 83 TYR A CA 1
ATOM 669 C C . TYR A 1 83 ? -9.980 -4.143 21.727 1.00 92.44 83 TYR A C 1
ATOM 671 O O . TYR A 1 83 ? -10.601 -4.324 22.779 1.00 92.44 83 TYR A O 1
ATOM 679 N N . LEU A 1 84 ? -8.684 -3.815 21.731 1.00 93.94 84 LEU A N 1
ATOM 680 C CA . LEU A 1 84 ? -7.901 -3.669 22.961 1.00 93.94 84 LEU A CA 1
ATOM 681 C C . LEU A 1 84 ? -8.412 -2.507 23.825 1.00 93.94 84 LEU A C 1
ATOM 683 O O . LEU A 1 84 ? -8.529 -2.640 25.049 1.00 93.94 84 LEU A O 1
ATOM 687 N N . PHE A 1 85 ? -8.788 -1.386 23.207 1.00 91.69 85 PHE A N 1
ATOM 688 C CA . PHE A 1 85 ? -9.392 -0.265 23.926 1.00 91.69 85 PHE A CA 1
A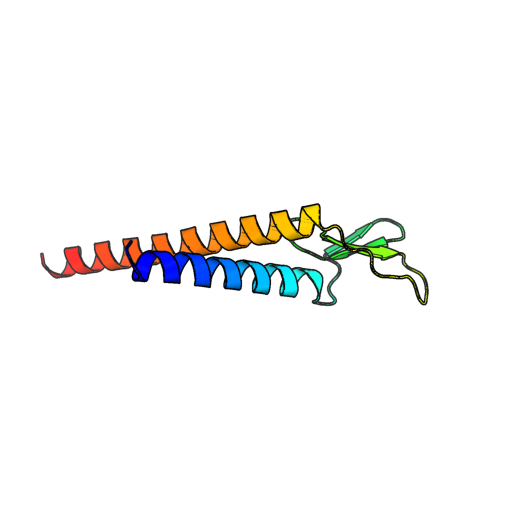TOM 689 C C . PHE A 1 85 ? -10.784 -0.588 24.472 1.00 91.69 85 PHE A C 1
ATOM 691 O O . PHE A 1 85 ? -11.123 -0.155 25.574 1.00 91.69 85 PHE A O 1
ATOM 698 N N . ALA A 1 86 ? -11.590 -1.375 23.758 1.00 89.00 86 ALA A N 1
ATOM 699 C CA . ALA A 1 86 ? -12.870 -1.840 24.282 1.00 89.00 86 ALA A CA 1
ATOM 700 C C . ALA A 1 86 ? -12.670 -2.742 25.513 1.00 89.00 86 ALA A C 1
ATOM 702 O O . ALA A 1 86 ? -13.294 -2.521 26.551 1.00 89.00 86 ALA A O 1
ATOM 703 N N . LYS A 1 87 ? -11.735 -3.698 25.436 1.00 86.06 87 LYS A N 1
ATOM 704 C CA . LYS A 1 87 ? -11.424 -4.633 26.528 1.00 86.06 87 LYS A CA 1
ATOM 705 C C . LYS A 1 87 ? -10.900 -3.929 27.785 1.00 86.06 87 LYS A C 1
ATOM 707 O O . LYS A 1 87 ? -11.331 -4.240 28.894 1.00 86.06 87 LYS A O 1
ATOM 712 N N . THR A 1 88 ? -10.000 -2.956 27.634 1.00 84.25 88 THR A N 1
ATOM 713 C CA . THR A 1 88 ? -9.439 -2.198 28.772 1.00 84.25 88 THR A CA 1
ATOM 714 C C . THR A 1 88 ? -10.477 -1.336 29.493 1.00 84.25 88 THR A C 1
ATOM 716 O O . THR A 1 88 ? -10.390 -1.179 30.711 1.00 84.25 88 THR A O 1
ATOM 719 N N . ARG A 1 89 ? -11.490 -0.812 28.788 1.00 73.88 89 ARG A N 1
ATOM 720 C CA . ARG A 1 89 ? -12.591 -0.052 29.409 1.00 73.88 89 ARG A CA 1
ATOM 721 C C . ARG A 1 89 ? -13.503 -0.916 30.277 1.00 73.88 89 ARG A C 1
ATOM 723 O O . ARG A 1 89 ? -14.010 -0.409 31.271 1.00 73.88 89 ARG A O 1
ATOM 730 N N . VAL A 1 90 ? -13.711 -2.181 29.909 1.00 73.88 90 VAL A N 1
ATOM 731 C CA . VAL A 1 90 ? -14.532 -3.123 30.690 1.00 73.88 90 VAL A CA 1
ATOM 732 C C . VAL A 1 90 ? -13.843 -3.454 32.012 1.00 73.88 90 VAL A C 1
ATOM 734 O O . VAL A 1 90 ? -14.437 -3.262 33.064 1.00 73.88 90 VAL A O 1
ATOM 737 N N . LYS A 1 91 ? -12.552 -3.805 31.974 1.00 67.38 91 LYS A N 1
ATOM 738 C CA . LYS A 1 91 ? -11.776 -4.163 33.175 1.00 67.38 91 LYS A CA 1
ATOM 739 C C . LYS A 1 91 ? -11.657 -3.032 34.213 1.00 67.38 91 LYS A C 1
ATOM 741 O O . LYS A 1 91 ? -11.397 -3.301 35.371 1.00 67.38 91 LYS A O 1
ATOM 746 N N . ARG A 1 92 ? -11.800 -1.760 33.814 1.00 66.25 92 ARG A N 1
ATOM 747 C CA . ARG A 1 92 ? -11.740 -0.606 34.737 1.00 66.25 92 ARG A CA 1
ATOM 748 C C . ARG A 1 92 ? -13.067 -0.357 35.480 1.00 66.25 92 ARG A C 1
ATOM 750 O O . ARG A 1 92 ? -13.107 0.499 36.354 1.00 66.25 92 ARG A O 1
ATOM 757 N N . LYS A 1 93 ? -14.160 -1.015 35.078 1.00 60.56 93 LYS A N 1
ATOM 758 C CA . LYS A 1 93 ? -15.491 -0.856 35.689 1.00 60.56 93 LYS A CA 1
ATOM 759 C C . LYS A 1 93 ? -15.842 -1.954 36.703 1.00 60.56 93 LYS A C 1
ATOM 761 O O . LYS A 1 93 ? -16.872 -1.818 37.355 1.00 60.56 93 LYS A O 1
ATOM 766 N N . GLU A 1 94 ? -15.027 -3.002 36.790 1.00 57.78 94 GLU A N 1
ATOM 767 C CA . GLU A 1 94 ? -15.079 -4.062 37.811 1.00 57.78 94 GLU A CA 1
ATOM 768 C C . GLU A 1 94 ? -14.170 -3.695 38.988 1.00 57.78 94 GLU A C 1
ATOM 770 O O . GLU A 1 94 ? -14.568 -3.979 40.137 1.00 57.78 94 GLU A O 1
#

Sequence (94 aa):
MNVKLILKYFLSFIGGIIVTGITGLYPYPTEEIIGAEKWGFPFYWLSQVIYPGAEKIINWSNFLIDILIWSAIIILIVSLIDYLFAKTRVKRKE

pLDDT: mean 88.5, std 9.96, range [57.78, 97.56]

Radius of gyration: 18.61 Å; chains: 1; bounding box: 47×16×57 Å